Protein AF-A0A3M1K9N3-F1 (afdb_monomer_lite)

Structure (mmCIF, N/CA/C/O backbone):
data_AF-A0A3M1K9N3-F1
#
_entry.id   AF-A0A3M1K9N3-F1
#
loop_
_atom_site.group_PDB
_atom_site.id
_atom_site.type_symbol
_atom_site.label_atom_id
_atom_site.label_alt_id
_atom_site.label_comp_id
_atom_site.label_asym_id
_atom_site.label_entity_id
_atom_site.label_seq_id
_atom_site.pdbx_PDB_ins_code
_atom_site.Cartn_x
_atom_site.Cartn_y
_atom_site.Cartn_z
_atom_site.occupancy
_atom_site.B_iso_or_equiv
_atom_site.auth_seq_id
_atom_site.auth_comp_id
_atom_site.auth_asym_id
_atom_site.auth_atom_id
_atom_site.pdbx_PDB_model_num
ATOM 1 N N . MET A 1 1 ? -21.221 -3.981 21.192 1.00 62.75 1 MET A N 1
ATOM 2 C CA . MET A 1 1 ? -20.606 -4.894 20.197 1.00 62.75 1 MET A CA 1
ATOM 3 C C . MET A 1 1 ? -19.446 -5.622 20.870 1.00 62.75 1 MET A C 1
ATOM 5 O O . MET A 1 1 ? -18.882 -5.061 21.801 1.00 62.75 1 MET A O 1
ATOM 9 N N . LYS A 1 2 ? -19.120 -6.867 20.491 1.00 68.94 2 LYS A N 1
ATOM 10 C CA . LYS A 1 2 ? -17.920 -7.541 21.029 1.00 68.94 2 LYS A CA 1
ATOM 11 C C . LYS A 1 2 ? -16.667 -6.843 20.471 1.00 68.94 2 LYS A C 1
ATOM 13 O O . LYS A 1 2 ? -16.697 -6.498 19.291 1.00 68.94 2 LYS A O 1
ATOM 18 N N . PRO A 1 3 ? -15.601 -6.640 21.266 1.00 70.25 3 PRO A N 1
ATOM 19 C CA . PRO A 1 3 ? -14.380 -6.008 20.778 1.00 70.25 3 PRO A CA 1
ATOM 20 C C . PRO A 1 3 ? -13.781 -6.842 19.641 1.00 70.25 3 PRO A C 1
ATOM 22 O O . PRO A 1 3 ? -13.522 -8.036 19.801 1.00 70.25 3 PRO A O 1
ATOM 25 N N . VAL A 1 4 ? -13.586 -6.217 18.481 1.00 77.12 4 VAL A N 1
ATOM 26 C CA . VAL A 1 4 ? -12.968 -6.836 17.305 1.00 77.12 4 VAL A CA 1
ATOM 27 C C . VAL A 1 4 ? -11.474 -6.549 17.348 1.00 77.12 4 VAL A C 1
ATOM 29 O O . VAL A 1 4 ? -11.064 -5.398 17.476 1.00 77.12 4 VAL A O 1
ATOM 32 N N . ASN A 1 5 ? -10.633 -7.576 17.224 1.00 85.12 5 ASN A N 1
ATOM 33 C CA . ASN A 1 5 ? -9.193 -7.359 17.113 1.00 85.12 5 ASN A CA 1
ATOM 34 C C . ASN A 1 5 ? -8.890 -6.579 15.811 1.00 85.12 5 ASN A C 1
ATOM 36 O O . ASN A 1 5 ? -9.142 -7.114 14.727 1.00 85.12 5 ASN A O 1
ATOM 40 N N . PRO A 1 6 ? -8.329 -5.353 15.880 1.00 83.44 6 PRO A N 1
ATOM 41 C CA . PRO A 1 6 ? -8.090 -4.520 14.701 1.00 83.44 6 PRO A CA 1
ATOM 42 C C . PRO A 1 6 ? -6.988 -5.072 13.787 1.00 83.44 6 PRO A C 1
ATOM 44 O O . PRO A 1 6 ? -6.820 -4.574 12.676 1.00 83.44 6 PRO A O 1
ATOM 47 N N . PHE A 1 7 ? -6.241 -6.092 14.219 1.00 88.38 7 PHE A N 1
ATOM 48 C CA . PHE A 1 7 ? -5.176 -6.710 13.434 1.00 88.38 7 PHE A CA 1
ATOM 49 C C . PHE A 1 7 ? -5.682 -7.302 12.111 1.00 88.38 7 PHE A C 1
ATOM 51 O O . PHE A 1 7 ? -5.167 -6.945 11.055 1.00 88.38 7 PHE A O 1
ATOM 58 N N . TRP A 1 8 ? -6.712 -8.154 12.147 1.00 88.69 8 TRP A N 1
ATOM 59 C CA . TRP A 1 8 ? -7.185 -8.873 10.956 1.00 88.69 8 TRP A CA 1
ATOM 60 C C . TRP A 1 8 ? -7.718 -7.950 9.853 1.00 88.69 8 TRP A C 1
ATOM 62 O O . TRP A 1 8 ? -7.299 -8.104 8.705 1.00 88.69 8 TRP A O 1
ATOM 72 N N . PRO A 1 9 ? -8.558 -6.943 10.158 1.00 88.94 9 PRO A N 1
ATOM 73 C CA . PRO A 1 9 ? -8.994 -5.990 9.144 1.00 88.94 9 PRO A CA 1
ATOM 74 C C . PRO A 1 9 ? -7.856 -5.123 8.601 1.00 88.94 9 PRO A C 1
ATOM 76 O O . PRO A 1 9 ? -7.855 -4.776 7.424 1.00 88.94 9 PRO A O 1
ATOM 79 N N . SER A 1 10 ? -6.870 -4.788 9.439 1.00 89.06 10 SER A N 1
ATOM 80 C CA . SER A 1 10 ? -5.704 -4.007 9.010 1.00 89.06 10 SER A CA 1
ATOM 81 C C . SER A 1 10 ? -4.806 -4.802 8.070 1.00 89.06 10 SER A C 1
ATOM 83 O O . SER A 1 10 ? -4.344 -4.263 7.069 1.00 89.06 10 SER A O 1
ATOM 85 N N . LEU A 1 11 ? -4.597 -6.089 8.362 1.00 92.94 11 LEU A N 1
ATOM 86 C CA . LEU A 1 11 ? -3.857 -7.006 7.501 1.00 92.94 11 LEU A CA 1
ATOM 87 C C . LEU A 1 11 ? -4.563 -7.195 6.151 1.00 92.94 11 LEU A C 1
ATOM 89 O O . LEU A 1 11 ? -3.915 -7.145 5.109 1.00 92.94 11 LEU A O 1
ATOM 93 N N . ALA A 1 12 ? -5.889 -7.353 6.159 1.00 90.56 12 ALA A N 1
ATOM 94 C CA . ALA A 1 12 ? -6.673 -7.449 4.932 1.00 90.56 12 ALA A CA 1
ATOM 95 C C . ALA A 1 12 ? -6.584 -6.159 4.097 1.00 90.56 12 ALA A C 1
ATOM 97 O O . ALA A 1 12 ? -6.326 -6.219 2.897 1.00 90.56 12 ALA A O 1
ATOM 98 N N . ALA A 1 13 ? -6.728 -4.989 4.730 1.00 90.94 13 ALA A N 1
ATOM 99 C CA . ALA A 1 13 ? -6.601 -3.697 4.056 1.00 90.94 13 ALA A CA 1
ATOM 100 C C . ALA A 1 13 ? -5.199 -3.488 3.461 1.00 90.94 13 ALA A C 1
ATOM 102 O O . ALA A 1 13 ? -5.087 -3.026 2.327 1.00 90.94 13 ALA A O 1
ATOM 103 N N . PHE A 1 14 ? -4.149 -3.889 4.190 1.00 94.12 14 PHE A N 1
ATOM 104 C CA . PHE A 1 14 ? -2.778 -3.890 3.683 1.00 94.12 14 PHE A CA 1
ATOM 105 C C . PHE A 1 14 ? -2.655 -4.738 2.416 1.00 94.12 14 PHE A C 1
ATOM 107 O O . PHE A 1 14 ? -2.196 -4.242 1.392 1.00 94.12 14 PHE A O 1
ATOM 114 N N . ALA A 1 15 ? -3.082 -6.004 2.477 1.00 91.56 15 ALA A N 1
ATOM 115 C CA . ALA A 1 15 ? -2.945 -6.944 1.370 1.00 91.56 15 ALA A CA 1
ATOM 116 C C . ALA A 1 15 ? -3.694 -6.460 0.120 1.00 91.56 15 ALA A C 1
ATOM 118 O O . ALA A 1 15 ? -3.131 -6.468 -0.971 1.00 91.56 15 ALA A O 1
ATOM 119 N N . ILE A 1 16 ? -4.923 -5.962 0.284 1.00 90.88 16 ILE A N 1
ATOM 120 C CA . ILE A 1 16 ? -5.716 -5.397 -0.816 1.00 90.88 16 ILE A CA 1
ATOM 121 C C . ILE A 1 16 ? -5.023 -4.167 -1.410 1.00 90.88 16 ILE A C 1
ATOM 123 O O . ILE A 1 16 ? -4.898 -4.064 -2.628 1.00 90.88 16 ILE A O 1
ATOM 127 N N . GLY A 1 17 ? -4.557 -3.239 -0.567 1.00 87.50 17 GLY A N 1
ATOM 128 C CA . GLY A 1 17 ? -3.860 -2.035 -1.019 1.00 87.50 17 GLY A CA 1
ATOM 129 C C . GLY A 1 17 ? -2.569 -2.361 -1.769 1.00 87.50 17 GLY A C 1
ATOM 130 O O . GLY A 1 17 ? -2.315 -1.790 -2.826 1.00 87.50 17 GLY A O 1
ATOM 131 N N . PHE A 1 18 ? -1.793 -3.317 -1.259 1.00 89.81 18 PHE A N 1
ATOM 132 C CA . PHE A 1 18 ? -0.543 -3.754 -1.870 1.00 89.81 18 PHE A CA 1
ATOM 133 C C . PHE A 1 18 ? -0.778 -4.418 -3.227 1.00 89.81 18 PHE A C 1
ATOM 135 O O . PHE A 1 18 ? -0.142 -4.040 -4.205 1.00 89.81 18 PHE A O 1
ATOM 142 N N . VAL A 1 19 ? -1.718 -5.365 -3.304 1.00 89.00 19 VAL A N 1
ATOM 143 C CA . VAL A 1 19 ? -2.016 -6.106 -4.539 1.00 89.00 19 VAL A CA 1
ATOM 144 C C . VAL A 1 19 ? -2.618 -5.193 -5.604 1.00 89.00 19 VAL A C 1
ATOM 146 O O . VAL A 1 19 ? -2.162 -5.224 -6.742 1.00 89.00 19 VAL A O 1
ATOM 149 N N . ASN A 1 20 ? -3.590 -4.343 -5.255 1.00 85.50 20 ASN A N 1
ATOM 150 C CA . ASN A 1 20 ? -4.209 -3.442 -6.232 1.00 85.50 20 ASN A CA 1
ATOM 151 C C . ASN A 1 20 ? -3.204 -2.444 -6.807 1.00 85.50 20 ASN A C 1
ATOM 153 O O . ASN A 1 20 ? -3.166 -2.238 -8.015 1.00 85.50 20 ASN A O 1
ATOM 157 N N . VAL A 1 21 ? -2.387 -1.822 -5.954 1.00 82.38 21 VAL A N 1
ATOM 158 C CA . VAL A 1 21 ? -1.400 -0.840 -6.416 1.00 82.38 21 VAL A CA 1
ATOM 159 C C . VAL A 1 21 ? -0.257 -1.528 -7.158 1.00 82.38 21 VAL A C 1
ATOM 161 O O . VAL A 1 21 ? 0.159 -1.035 -8.200 1.00 82.38 21 VAL A O 1
ATOM 164 N N . GLY A 1 22 ? 0.193 -2.689 -6.675 1.00 78.12 22 GLY A N 1
ATOM 165 C CA . GLY A 1 22 ? 1.209 -3.506 -7.333 1.00 78.12 22 GLY A CA 1
ATOM 166 C C . GLY A 1 22 ? 0.802 -3.930 -8.744 1.00 78.12 22 GLY A C 1
ATOM 167 O O . GLY A 1 22 ? 1.555 -3.674 -9.674 1.00 78.12 22 GLY A O 1
ATOM 168 N N . LEU A 1 23 ? -0.405 -4.480 -8.923 1.00 79.56 23 LEU A N 1
ATOM 169 C CA . LEU A 1 23 ? -0.924 -4.896 -10.236 1.00 79.56 23 LEU A CA 1
ATOM 170 C C . LEU A 1 23 ? -1.082 -3.723 -11.207 1.00 79.56 23 LEU A C 1
ATOM 172 O O . LEU A 1 23 ? -0.737 -3.835 -12.380 1.00 79.56 23 LEU A O 1
ATOM 176 N N . VAL A 1 24 ? -1.611 -2.591 -10.730 1.00 79.69 24 VAL A N 1
ATOM 177 C CA . VAL A 1 24 ? -1.768 -1.394 -11.569 1.00 79.69 24 VAL A CA 1
ATOM 178 C C . VAL A 1 24 ? -0.403 -0.873 -12.012 1.00 79.69 24 VAL A C 1
ATOM 180 O O . VAL A 1 24 ? -0.232 -0.541 -13.181 1.00 79.69 24 VAL A O 1
ATOM 183 N N . LEU A 1 25 ? 0.577 -0.831 -11.107 1.00 76.69 25 LEU A N 1
ATOM 184 C CA . LEU A 1 25 ? 1.927 -0.382 -11.435 1.00 76.69 25 LEU A CA 1
ATOM 185 C C . LEU A 1 25 ? 2.637 -1.349 -12.374 1.00 76.69 25 LEU A C 1
ATOM 187 O O . LEU A 1 25 ? 3.192 -0.888 -13.358 1.00 76.69 25 LEU A O 1
ATOM 191 N N . GLU A 1 26 ? 2.578 -2.657 -12.133 1.00 74.31 26 GLU A N 1
ATOM 192 C CA . GLU A 1 26 ? 3.138 -3.665 -13.041 1.00 74.31 26 GLU A CA 1
ATOM 193 C C . GLU A 1 26 ? 2.559 -3.520 -14.457 1.00 74.31 26 GLU A C 1
ATOM 195 O O . GLU A 1 26 ? 3.309 -3.431 -15.427 1.00 74.31 26 GLU A O 1
ATOM 200 N N . GLY A 1 27 ? 1.233 -3.380 -14.575 1.00 73.50 27 GLY A N 1
ATOM 201 C CA . GLY A 1 27 ? 0.575 -3.157 -15.863 1.00 73.50 27 GLY A CA 1
ATOM 202 C C . GLY A 1 27 ? 0.978 -1.842 -16.540 1.00 73.50 27 GLY A C 1
ATOM 203 O O . GLY A 1 27 ? 1.158 -1.811 -17.757 1.00 73.50 27 GLY A O 1
ATOM 204 N N . MET A 1 28 ? 1.156 -0.759 -15.773 1.00 73.94 28 MET A N 1
ATOM 205 C CA . MET A 1 28 ? 1.655 0.516 -16.303 1.00 73.94 28 MET A CA 1
ATOM 206 C C . MET A 1 28 ? 3.114 0.410 -16.753 1.00 73.94 28 MET A C 1
ATOM 208 O O . MET A 1 28 ? 3.451 0.942 -17.805 1.00 73.94 28 MET A O 1
ATOM 212 N N . LEU A 1 29 ? 3.971 -0.273 -15.991 1.00 72.31 29 LEU A N 1
ATOM 213 C CA . LEU A 1 29 ? 5.387 -0.449 -16.315 1.00 72.31 29 LEU A CA 1
ATOM 214 C C . LEU A 1 29 ? 5.575 -1.270 -17.583 1.00 72.31 29 LEU A C 1
ATOM 216 O O . LEU A 1 29 ? 6.369 -0.875 -18.427 1.00 72.31 29 LEU A O 1
ATOM 220 N N . TRP A 1 30 ? 4.795 -2.338 -17.754 1.00 71.94 30 TRP A N 1
ATOM 221 C CA . TRP A 1 30 ? 4.795 -3.128 -18.983 1.00 71.94 30 TRP A CA 1
ATOM 222 C C . TRP A 1 30 ? 4.414 -2.283 -20.209 1.00 71.94 30 TRP A C 1
ATOM 224 O O . TRP A 1 30 ? 5.102 -2.308 -21.224 1.00 71.94 30 TRP A O 1
ATOM 234 N N . TRP A 1 31 ? 3.383 -1.440 -20.087 1.00 71.25 31 TRP A N 1
ATOM 235 C CA . TRP A 1 31 ? 3.003 -0.492 -21.143 1.00 71.25 31 TRP A CA 1
ATOM 236 C C . TRP A 1 31 ? 4.077 0.567 -21.431 1.00 71.25 31 TRP A C 1
ATOM 238 O O . TRP A 1 31 ? 4.280 0.949 -22.582 1.00 71.25 31 TRP A O 1
ATOM 248 N N . PHE A 1 32 ? 4.736 1.084 -20.393 1.00 68.00 32 PHE A N 1
ATOM 249 C CA . PHE A 1 32 ? 5.794 2.088 -20.527 1.00 68.00 32 PHE A CA 1
ATOM 250 C C . PHE A 1 32 ? 7.060 1.516 -21.175 1.00 68.00 32 PHE A C 1
ATOM 252 O O . PHE A 1 32 ? 7.711 2.215 -21.953 1.00 68.00 32 PHE A O 1
ATOM 259 N N . ASP A 1 33 ? 7.382 0.259 -20.878 1.00 72.00 33 ASP A N 1
ATOM 260 C CA . ASP A 1 33 ? 8.488 -0.485 -21.478 1.00 72.00 33 ASP A CA 1
ATOM 261 C C . ASP A 1 33 ? 8.299 -0.629 -22.993 1.00 72.00 33 ASP A C 1
ATOM 263 O O . ASP A 1 33 ? 9.151 -0.189 -23.767 1.00 72.00 33 ASP A O 1
ATOM 267 N N . ASP A 1 34 ? 7.119 -1.102 -23.409 1.00 71.44 34 ASP A N 1
ATOM 268 C CA . ASP A 1 34 ? 6.738 -1.240 -24.820 1.00 71.44 34 ASP A CA 1
ATOM 269 C C . ASP A 1 34 ? 6.680 0.112 -25.556 1.00 71.44 34 ASP A C 1
ATOM 271 O O . ASP A 1 34 ? 6.983 0.193 -26.748 1.00 71.44 34 ASP A O 1
ATOM 275 N N . PHE A 1 35 ? 6.293 1.194 -24.871 1.00 66.06 35 PHE A N 1
ATOM 276 C CA . PHE A 1 35 ? 6.134 2.513 -25.493 1.00 66.06 35 PHE A CA 1
ATOM 277 C C . PHE A 1 35 ? 7.459 3.260 -25.708 1.00 66.06 35 PHE A C 1
ATOM 279 O O . PHE A 1 35 ? 7.599 3.984 -26.695 1.00 66.06 35 PHE A O 1
ATOM 286 N N . ILE A 1 36 ? 8.418 3.131 -24.784 1.00 69.81 36 ILE A N 1
ATOM 287 C CA . ILE A 1 36 ? 9.656 3.935 -24.781 1.00 69.81 36 ILE A CA 1
ATOM 288 C C . ILE A 1 36 ? 10.883 3.091 -25.165 1.00 69.81 36 ILE A C 1
ATOM 290 O O . ILE A 1 36 ? 11.930 3.656 -25.482 1.00 69.81 36 ILE A O 1
ATOM 294 N N . GLY A 1 37 ? 10.766 1.757 -25.191 1.00 71.19 37 GLY A N 1
ATOM 295 C CA . GLY A 1 37 ? 11.894 0.858 -25.434 1.00 71.19 37 GLY A CA 1
ATOM 296 C C . GLY A 1 37 ? 12.956 1.022 -24.349 1.00 71.19 37 GLY A C 1
ATOM 297 O O . GLY A 1 37 ? 14.115 1.310 -24.653 1.00 71.19 37 GLY A O 1
ATOM 298 N N . LEU A 1 38 ? 12.533 0.960 -23.083 1.00 69.19 38 LEU A N 1
ATOM 299 C CA . LEU A 1 38 ? 13.419 1.195 -21.947 1.00 69.19 38 LEU A CA 1
ATOM 300 C C . LEU A 1 38 ? 14.514 0.123 -21.879 1.00 69.19 38 LEU A C 1
ATOM 302 O O . LEU A 1 38 ? 14.280 -1.059 -22.106 1.00 69.19 38 LEU A O 1
ATOM 306 N N . ASP A 1 39 ? 15.726 0.557 -21.534 1.00 73.06 39 ASP A N 1
ATOM 307 C CA . ASP A 1 39 ? 16.798 -0.356 -21.144 1.00 73.06 39 ASP A CA 1
ATOM 308 C C . ASP A 1 39 ? 16.435 -1.066 -19.828 1.00 73.06 39 ASP A C 1
ATOM 310 O O . ASP A 1 39 ? 15.777 -0.494 -18.951 1.00 73.06 39 ASP A O 1
ATOM 314 N N . GLU A 1 40 ? 16.921 -2.292 -19.656 1.00 74.88 40 GLU A N 1
ATOM 315 C CA . GLU A 1 40 ? 16.604 -3.197 -18.542 1.00 74.88 40 GLU A CA 1
ATOM 316 C C . GLU A 1 40 ? 16.891 -2.549 -17.166 1.00 74.88 40 GLU A C 1
ATOM 318 O O . GLU A 1 40 ? 16.186 -2.763 -16.175 1.00 74.88 40 GLU A O 1
ATOM 323 N N . THR A 1 41 ? 17.872 -1.639 -17.121 1.00 76.19 41 THR A N 1
ATOM 324 C CA . THR A 1 41 ? 18.209 -0.820 -15.948 1.00 76.19 41 THR A CA 1
ATOM 325 C C . THR A 1 41 ? 17.079 0.137 -15.543 1.00 76.19 41 THR A C 1
ATOM 327 O O . THR A 1 41 ? 16.766 0.280 -14.357 1.00 76.19 41 THR A O 1
ATOM 330 N N . ALA A 1 42 ? 16.447 0.806 -16.510 1.00 73.25 42 ALA A N 1
ATOM 331 C CA . ALA A 1 42 ? 15.335 1.721 -16.253 1.00 73.25 42 ALA A CA 1
ATOM 332 C C . ALA A 1 42 ? 14.066 0.959 -15.841 1.00 73.25 42 ALA A C 1
ATOM 334 O O . ALA A 1 42 ? 13.281 1.461 -15.028 1.00 73.25 42 ALA A O 1
ATOM 335 N N . HIS A 1 43 ? 13.914 -0.278 -16.317 1.00 74.50 43 HIS A N 1
ATOM 336 C CA . HIS A 1 43 ? 12.846 -1.180 -15.902 1.00 74.50 43 HIS A CA 1
ATOM 337 C C . HIS A 1 43 ? 12.945 -1.521 -14.403 1.00 74.50 43 HIS A C 1
ATOM 339 O O . HIS A 1 43 ? 11.983 -1.353 -13.650 1.00 74.50 43 HIS A O 1
ATOM 345 N N . LEU A 1 44 ? 14.141 -1.889 -13.929 1.00 78.56 44 LEU A N 1
ATOM 346 C CA . LEU A 1 44 ? 14.400 -2.195 -12.514 1.00 78.56 44 LEU A CA 1
ATOM 347 C C . LEU A 1 44 ? 14.180 -0.995 -11.583 1.00 78.56 44 LEU A C 1
ATOM 349 O O . LEU A 1 44 ? 13.617 -1.149 -10.495 1.00 78.56 44 LEU A O 1
ATOM 353 N N . ILE A 1 45 ? 14.597 0.205 -11.998 1.00 81.44 45 ILE A N 1
ATOM 354 C CA . ILE A 1 45 ? 14.376 1.435 -11.218 1.00 81.44 45 ILE A CA 1
ATOM 355 C C . ILE A 1 45 ? 12.876 1.694 -11.069 1.00 81.44 45 ILE A C 1
ATOM 357 O O . ILE A 1 45 ? 12.389 1.947 -9.964 1.00 81.44 45 ILE A O 1
ATOM 361 N N . SER A 1 46 ? 12.136 1.589 -12.170 1.00 74.44 46 SER A N 1
ATOM 362 C CA . SER A 1 46 ? 10.696 1.832 -12.184 1.00 74.44 46 SER A CA 1
ATOM 363 C C . SER A 1 46 ? 9.930 0.791 -11.358 1.00 74.44 46 SER A C 1
ATOM 365 O O . SER A 1 46 ? 9.029 1.155 -10.599 1.00 74.44 46 SER A O 1
ATOM 367 N N . PHE A 1 47 ? 10.352 -0.478 -11.399 1.00 79.50 47 PHE A N 1
ATOM 368 C CA . PHE A 1 47 ? 9.839 -1.531 -10.519 1.00 79.50 47 PHE A CA 1
ATOM 369 C C . PHE A 1 47 ? 10.085 -1.215 -9.035 1.00 79.50 47 PHE A C 1
ATOM 371 O O . PHE A 1 47 ? 9.172 -1.321 -8.214 1.00 79.50 47 PHE A O 1
ATOM 378 N N . GLY A 1 48 ? 11.291 -0.758 -8.682 1.00 83.00 48 GLY A N 1
ATOM 379 C CA . GLY A 1 48 ? 11.630 -0.352 -7.316 1.00 83.00 48 GLY A CA 1
ATOM 380 C C . GLY A 1 48 ? 10.769 0.807 -6.803 1.00 83.00 48 GLY A C 1
ATOM 381 O O . GLY A 1 48 ? 10.253 0.749 -5.684 1.00 83.00 48 GLY A O 1
ATOM 382 N N . 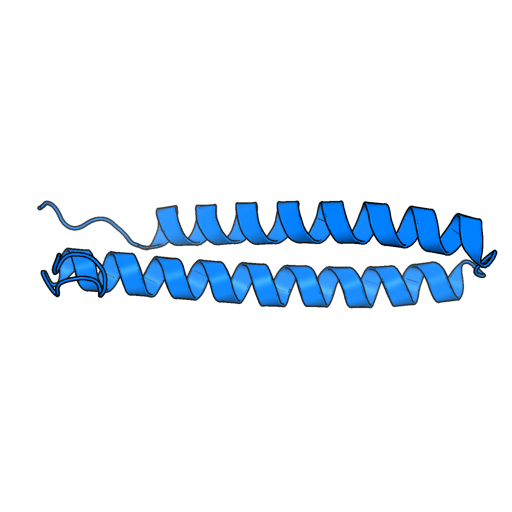ILE A 1 49 ? 10.549 1.834 -7.631 1.00 84.88 49 ILE A N 1
ATOM 383 C CA . ILE A 1 49 ? 9.648 2.953 -7.311 1.00 84.88 49 ILE A CA 1
ATOM 384 C C . ILE A 1 49 ? 8.216 2.445 -7.115 1.00 84.88 49 ILE A C 1
ATOM 386 O O . ILE A 1 49 ? 7.553 2.828 -6.146 1.00 84.88 49 ILE A O 1
ATOM 390 N N . GLY A 1 50 ? 7.753 1.558 -7.998 1.00 83.44 50 GLY A N 1
ATOM 391 C CA . GLY A 1 50 ? 6.415 0.991 -7.917 1.00 83.44 50 GLY A CA 1
ATOM 392 C C . GLY A 1 50 ? 6.191 0.189 -6.632 1.00 83.44 50 GLY A C 1
ATOM 393 O O . GLY A 1 50 ? 5.195 0.387 -5.934 1.00 83.44 50 GLY A O 1
ATOM 394 N N . LEU A 1 51 ? 7.164 -0.641 -6.250 1.00 86.81 51 LEU A N 1
ATOM 395 C CA . LEU A 1 51 ? 7.132 -1.397 -4.999 1.00 86.81 51 LEU A CA 1
ATOM 396 C C . LEU A 1 51 ? 7.060 -0.475 -3.773 1.00 86.81 51 LEU A C 1
ATOM 398 O O . LEU A 1 51 ? 6.256 -0.709 -2.868 1.00 86.81 51 LEU A O 1
ATOM 402 N N . ILE A 1 52 ? 7.864 0.593 -3.744 1.00 90.69 52 ILE A N 1
ATOM 403 C CA . ILE A 1 52 ? 7.835 1.581 -2.656 1.00 90.69 52 ILE A CA 1
ATOM 404 C C . ILE A 1 52 ? 6.453 2.237 -2.568 1.00 90.69 52 ILE A C 1
ATOM 406 O O . ILE A 1 52 ? 5.892 2.350 -1.475 1.00 90.69 52 ILE A O 1
ATOM 410 N N . LEU A 1 53 ? 5.871 2.632 -3.703 1.00 87.75 53 LEU A N 1
ATOM 411 C CA . LEU A 1 53 ? 4.546 3.247 -3.738 1.00 87.75 53 LEU A CA 1
ATOM 412 C C . LEU A 1 53 ? 3.455 2.281 -3.247 1.00 87.75 53 LEU A C 1
ATOM 414 O O . LEU A 1 53 ? 2.624 2.669 -2.421 1.00 87.75 53 LEU A O 1
ATOM 418 N N . ALA A 1 54 ? 3.495 1.019 -3.682 1.00 88.81 54 ALA A N 1
ATOM 419 C CA . ALA A 1 54 ? 2.586 -0.025 -3.214 1.00 88.81 54 ALA A CA 1
ATOM 420 C C . ALA A 1 54 ? 2.674 -0.211 -1.692 1.00 88.81 54 ALA A C 1
ATOM 422 O O . ALA A 1 54 ? 1.646 -0.240 -1.014 1.00 88.81 54 ALA A O 1
ATOM 423 N N . LEU A 1 55 ? 3.887 -0.246 -1.129 1.00 91.94 55 LEU A N 1
ATOM 424 C CA . LEU A 1 55 ? 4.101 -0.343 0.318 1.00 91.94 55 LEU A CA 1
ATOM 425 C C . LEU A 1 55 ? 3.560 0.872 1.078 1.00 91.94 55 LEU A C 1
ATOM 427 O O . LEU A 1 55 ? 2.944 0.703 2.135 1.00 91.94 55 LEU A O 1
ATOM 431 N N . ILE A 1 56 ? 3.755 2.088 0.561 1.00 93.62 56 ILE A N 1
ATOM 432 C CA . ILE A 1 56 ? 3.240 3.317 1.181 1.00 93.62 56 ILE A CA 1
ATOM 433 C C . ILE A 1 56 ? 1.710 3.277 1.246 1.00 93.62 56 ILE A C 1
ATOM 435 O O . ILE A 1 56 ? 1.134 3.484 2.319 1.00 93.62 56 ILE A O 1
ATOM 439 N N . VAL A 1 57 ? 1.044 2.964 0.131 1.00 90.94 57 VAL A N 1
ATOM 440 C CA . VAL A 1 57 ? -0.425 2.925 0.061 1.00 90.94 57 VAL A CA 1
ATOM 441 C C . VAL A 1 57 ? -0.995 1.781 0.904 1.00 90.94 57 VAL A C 1
ATOM 443 O O . VAL A 1 57 ? -1.953 1.984 1.656 1.00 90.94 57 VAL A O 1
ATOM 446 N N . ALA A 1 58 ? -0.389 0.596 0.850 1.00 91.56 58 ALA A N 1
ATOM 447 C CA . ALA A 1 58 ? -0.772 -0.549 1.673 1.00 91.56 58 ALA A CA 1
ATOM 448 C C . ALA A 1 58 ? -0.650 -0.238 3.172 1.00 91.56 58 ALA A C 1
ATOM 450 O O . ALA A 1 58 ? -1.557 -0.497 3.962 1.00 91.56 58 ALA A O 1
ATOM 451 N N . THR A 1 59 ? 0.444 0.404 3.579 1.00 94.31 59 THR A N 1
ATOM 452 C CA . THR A 1 59 ? 0.650 0.802 4.977 1.00 94.31 59 THR A CA 1
ATOM 453 C C . THR A 1 59 ? -0.354 1.872 5.403 1.00 94.31 59 THR A C 1
ATOM 455 O O . THR A 1 59 ? -0.917 1.800 6.498 1.00 94.31 59 THR A O 1
ATOM 458 N N . TYR A 1 60 ? -0.618 2.863 4.549 1.00 93.19 60 TYR A N 1
ATOM 459 C CA . TYR A 1 60 ? -1.609 3.903 4.817 1.00 93.19 60 TYR A CA 1
ATOM 460 C C . TYR A 1 60 ? -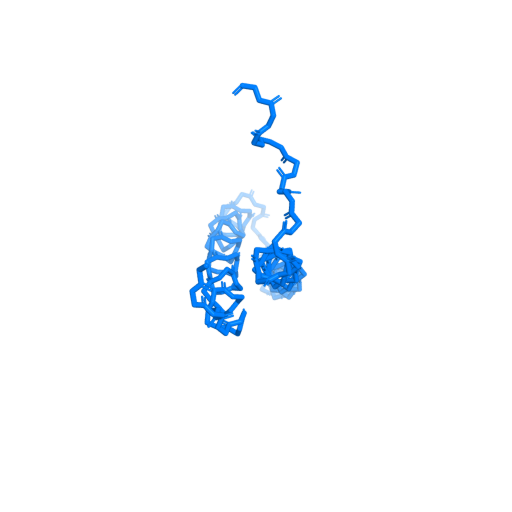3.018 3.319 5.011 1.00 93.19 60 TYR A C 1
ATOM 462 O O . TYR A 1 60 ? -3.690 3.625 5.999 1.00 93.19 60 TYR A O 1
ATOM 470 N N . THR A 1 61 ? -3.449 2.435 4.110 1.00 92.56 61 THR A N 1
ATOM 471 C CA . THR A 1 61 ? -4.761 1.771 4.177 1.00 92.56 61 THR A CA 1
ATOM 472 C C . THR A 1 61 ? -4.888 0.882 5.415 1.00 92.56 61 THR A C 1
ATOM 474 O O . THR A 1 61 ? -5.897 0.965 6.118 1.00 92.56 61 THR A O 1
ATOM 477 N N . ALA A 1 62 ? -3.840 0.132 5.766 1.00 91.94 62 ALA A N 1
ATOM 478 C CA . ALA A 1 62 ? -3.783 -0.658 6.995 1.00 91.94 62 ALA A CA 1
ATOM 479 C C . ALA A 1 62 ? -3.931 0.203 8.257 1.00 91.94 62 ALA A C 1
ATOM 481 O O . ALA A 1 62 ? -4.717 -0.118 9.148 1.00 91.94 62 ALA A O 1
ATOM 482 N N . ARG A 1 63 ? -3.218 1.338 8.328 1.00 93.06 63 ARG A N 1
ATOM 483 C CA . ARG A 1 63 ? -3.314 2.275 9.462 1.00 93.06 63 ARG A CA 1
ATOM 484 C C . ARG A 1 63 ? -4.706 2.891 9.567 1.00 93.06 63 ARG A C 1
ATOM 486 O O . ARG A 1 63 ? -5.229 3.023 10.674 1.00 93.06 63 ARG A O 1
ATOM 493 N N . ARG A 1 64 ? -5.321 3.235 8.432 1.00 90.81 64 ARG A N 1
ATOM 494 C CA . ARG A 1 64 ? -6.691 3.760 8.386 1.00 90.81 64 ARG A CA 1
ATOM 495 C C . ARG A 1 64 ? -7.702 2.726 8.884 1.00 90.81 64 ARG A C 1
ATOM 497 O O . ARG A 1 64 ? -8.552 3.073 9.701 1.00 90.81 64 ARG A O 1
ATOM 504 N N . ALA A 1 65 ? -7.576 1.468 8.460 1.00 89.62 65 ALA A N 1
ATOM 505 C CA . ALA A 1 65 ? -8.406 0.373 8.955 1.00 89.62 65 ALA A CA 1
ATOM 506 C C . ALA A 1 65 ? -8.220 0.172 10.468 1.00 89.62 65 ALA A C 1
ATOM 508 O O . ALA A 1 65 ? -9.200 0.192 11.208 1.00 89.62 65 ALA A O 1
ATOM 509 N N . ALA A 1 66 ? -6.981 0.097 10.963 1.00 88.81 66 ALA A N 1
ATOM 510 C CA . ALA A 1 66 ? -6.705 -0.041 12.395 1.00 88.81 66 ALA A CA 1
ATOM 511 C C . ALA A 1 66 ? -7.382 1.055 13.233 1.00 88.81 66 ALA A C 1
ATOM 513 O O . ALA A 1 66 ? -7.985 0.765 14.268 1.00 88.81 66 ALA A O 1
ATOM 514 N N . GLY A 1 67 ? -7.301 2.310 12.779 1.00 88.19 67 GLY A N 1
ATOM 515 C CA . GLY A 1 67 ? -7.939 3.448 13.442 1.00 88.19 67 GLY A CA 1
ATOM 516 C C . GLY A 1 67 ? -9.465 3.351 13.456 1.00 88.19 67 GLY A C 1
ATOM 517 O O . GLY A 1 67 ? -10.087 3.629 14.478 1.00 88.19 67 GLY A O 1
ATOM 518 N N . LEU A 1 68 ? -10.068 2.902 12.353 1.00 88.44 68 LEU A N 1
ATOM 519 C CA . LEU A 1 68 ? -11.515 2.723 12.242 1.00 88.44 68 LEU A CA 1
ATOM 520 C C . LEU A 1 68 ? -12.030 1.648 13.212 1.00 88.44 68 LEU A C 1
ATOM 522 O O . LEU A 1 68 ? -12.971 1.887 13.963 1.00 88.44 68 LEU A O 1
ATOM 526 N N . TYR A 1 69 ? -11.359 0.495 13.261 1.00 86.50 69 TYR A N 1
ATOM 527 C CA . TYR A 1 69 ? -11.739 -0.603 14.155 1.00 86.50 69 TYR A CA 1
ATOM 528 C C . TYR A 1 69 ? -11.471 -0.298 15.635 1.00 86.50 69 TYR A C 1
ATOM 530 O O . TYR A 1 69 ? -12.216 -0.766 16.493 1.00 86.50 69 TYR A O 1
ATOM 538 N N . ARG A 1 70 ? -10.466 0.530 15.959 1.00 86.12 70 ARG A N 1
ATOM 539 C CA . ARG A 1 70 ? -10.298 1.058 17.325 1.00 86.12 70 ARG A CA 1
ATOM 540 C C . ARG A 1 70 ? -11.472 1.946 17.735 1.00 86.12 70 ARG A C 1
ATOM 542 O O . ARG A 1 70 ? -12.063 1.695 18.777 1.00 86.12 70 ARG A O 1
ATOM 549 N N . ARG A 1 71 ? -11.871 2.898 16.883 1.00 84.75 71 ARG A N 1
ATOM 550 C CA . ARG A 1 71 ? -13.025 3.778 17.145 1.00 84.75 71 ARG A CA 1
ATOM 551 C C . ARG A 1 71 ? -14.328 2.998 17.328 1.00 84.75 71 ARG A C 1
ATOM 553 O O . ARG A 1 71 ? -15.085 3.308 18.240 1.00 84.75 71 ARG A O 1
ATOM 560 N N . LEU A 1 72 ? -14.548 1.953 16.524 1.00 84.00 72 LEU A N 1
ATOM 561 C CA . LEU A 1 72 ? -15.694 1.044 16.677 1.00 84.00 72 LEU A CA 1
ATOM 562 C C . LEU A 1 72 ? -15.699 0.331 18.032 1.00 84.00 72 LEU A C 1
ATOM 564 O O . LEU A 1 72 ? -16.740 0.248 18.680 1.00 84.00 72 LEU A O 1
ATOM 568 N N . ASN A 1 73 ? -14.543 -0.165 18.478 1.00 85.06 73 ASN A N 1
ATOM 569 C CA . ASN A 1 73 ? -14.424 -0.808 19.787 1.00 85.06 73 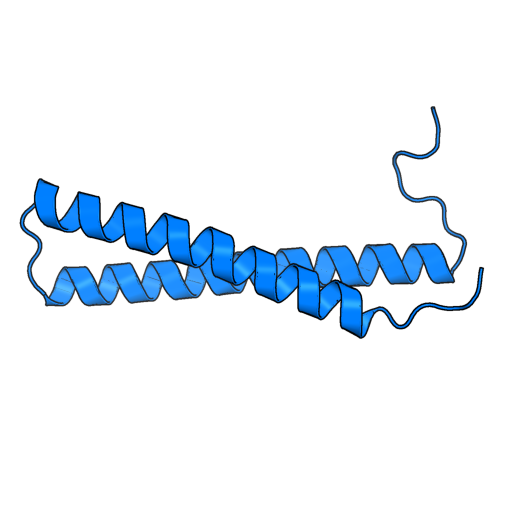ASN A CA 1
ATOM 570 C C . ASN A 1 73 ? -14.653 0.171 20.946 1.00 85.06 73 ASN A C 1
ATOM 572 O O . ASN A 1 73 ? -15.158 -0.231 21.990 1.00 85.06 73 ASN A O 1
ATOM 576 N N . GLU A 1 74 ? -14.288 1.437 20.759 1.00 85.12 74 GLU A N 1
ATOM 577 C CA . GLU A 1 74 ? -14.464 2.516 21.735 1.00 85.12 74 GLU A CA 1
ATOM 578 C C . GLU A 1 74 ? -15.884 3.114 21.715 1.00 85.12 74 GLU A C 1
ATOM 580 O O . GLU A 1 74 ? -16.207 3.953 22.552 1.00 85.12 74 GLU A O 1
ATOM 585 N N . GLY A 1 75 ? -16.751 2.688 20.784 1.00 79.75 75 GLY A N 1
ATOM 586 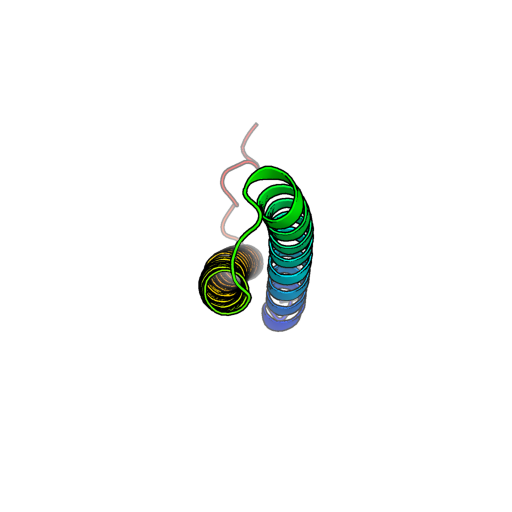C CA . GLY A 1 75 ? -18.104 3.232 20.629 1.00 79.75 75 GLY A CA 1
ATOM 587 C C . GLY A 1 75 ? -18.129 4.675 20.115 1.00 79.75 75 GLY A C 1
ATOM 588 O O . GLY A 1 75 ? -19.136 5.363 20.268 1.00 79.75 75 GLY A O 1
ATOM 589 N N . ILE A 1 76 ? -17.028 5.147 19.523 1.00 78.69 76 ILE A N 1
ATOM 590 C CA . ILE A 1 76 ? -16.929 6.487 18.947 1.00 78.69 76 ILE A CA 1
ATOM 591 C C . ILE A 1 76 ? -17.553 6.439 17.549 1.00 78.69 76 ILE A C 1
ATOM 593 O O . ILE A 1 76 ? -17.050 5.689 16.705 1.00 78.69 76 ILE A O 1
ATOM 597 N N . PRO A 1 77 ? -18.582 7.256 17.257 1.00 68.81 77 PRO A N 1
ATOM 598 C CA . PRO A 1 77 ? -19.204 7.281 15.940 1.00 68.81 77 PRO A CA 1
ATOM 599 C C . PRO A 1 77 ? -18.149 7.573 14.872 1.00 68.81 77 PRO A C 1
ATOM 601 O O . PRO A 1 77 ? -17.315 8.478 15.019 1.00 68.81 77 PRO A O 1
ATOM 604 N N . ILE A 1 78 ? -18.136 6.772 13.808 1.00 70.56 78 ILE A N 1
ATOM 605 C CA . ILE A 1 78 ? -17.283 7.026 12.649 1.00 70.56 78 ILE A CA 1
ATOM 606 C C . ILE A 1 78 ? -17.945 8.160 11.858 1.00 70.56 78 ILE A C 1
ATOM 608 O O . ILE A 1 78 ? -19.150 8.140 11.623 1.00 70.56 78 ILE A O 1
ATOM 612 N N . ALA A 1 79 ? -17.166 9.172 11.466 1.00 60.50 79 ALA A N 1
ATOM 613 C CA . ALA A 1 79 ? -17.670 10.270 10.642 1.00 60.50 79 ALA A CA 1
ATOM 614 C C . ALA A 1 79 ? -18.263 9.698 9.339 1.00 60.50 79 ALA A C 1
ATOM 616 O O . ALA A 1 79 ? -17.525 9.109 8.548 1.00 60.50 79 ALA A O 1
ATOM 617 N N . GLY A 1 80 ? -19.585 9.828 9.184 1.00 57.09 80 GLY A N 1
ATOM 618 C CA . GLY A 1 80 ? -20.382 9.203 8.122 1.00 57.09 80 GLY A CA 1
ATOM 619 C C . GLY A 1 80 ? -21.666 8.506 8.604 1.00 57.09 80 GLY A C 1
ATOM 620 O O . GLY A 1 80 ? -22.512 8.216 7.774 1.00 57.09 80 GLY A O 1
ATOM 621 N N . GLU A 1 81 ? -21.841 8.269 9.912 1.00 51.97 81 GLU A N 1
ATOM 622 C CA . GLU A 1 81 ? -23.075 7.681 10.492 1.00 51.97 81 GLU A CA 1
ATOM 623 C C . GLU A 1 81 ? -24.072 8.721 11.054 1.00 51.97 81 GLU A C 1
ATOM 625 O O . GLU A 1 81 ? -24.992 8.375 11.790 1.00 51.97 81 GLU A O 1
ATOM 630 N N . ALA A 1 82 ? -23.888 10.005 10.737 1.00 46.34 82 ALA A N 1
ATOM 631 C CA . ALA A 1 82 ? -24.816 11.078 11.093 1.00 46.34 82 ALA A CA 1
ATOM 632 C C . ALA A 1 82 ? -25.447 11.673 9.827 1.00 46.34 82 ALA A C 1
ATOM 634 O O . ALA A 1 82 ? -25.227 12.843 9.532 1.00 46.34 82 ALA A O 1
ATOM 635 N N . GLU A 1 83 ? -26.183 10.848 9.084 1.00 40.84 83 GLU A N 1
ATOM 636 C CA . GLU A 1 83 ? -27.248 11.268 8.160 1.00 40.84 83 GLU A CA 1
ATOM 637 C C . GLU A 1 83 ? -28.419 10.288 8.261 1.00 40.84 83 GLU A C 1
ATOM 639 O O . GLU A 1 83 ? -28.174 9.061 8.186 1.00 40.84 83 GLU A O 1
#

Foldseek 3Di:
DPQDDLQVQLVVQLVVLLVVLLVVQVVVLVVVCVVPVDDPVVSVVSNVVSNVVSNVRSNVRSVVSSVVSVCVNVVNDDPPPPD

Secondary structure (DSSP, 8-state):
-PPPPTHHHHHHHHHHHHHHHHHHHHHHHHHHHHHHT--HHHHHHHHHHHHHHHHHHHHHHHHHHHHHHHHHHTTPPPTT---

Radius of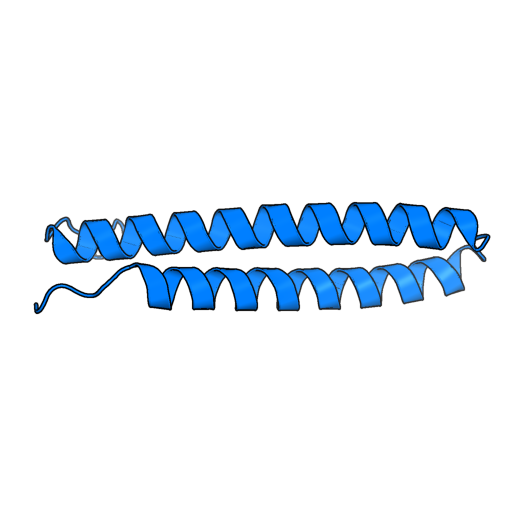 gyration: 17.97 Å; chains: 1; bounding box: 46×20×47 Å

Sequence (83 aa):
MKPVNPFWPSLAAFAIGFVNVGLVLEGMLWWFDDF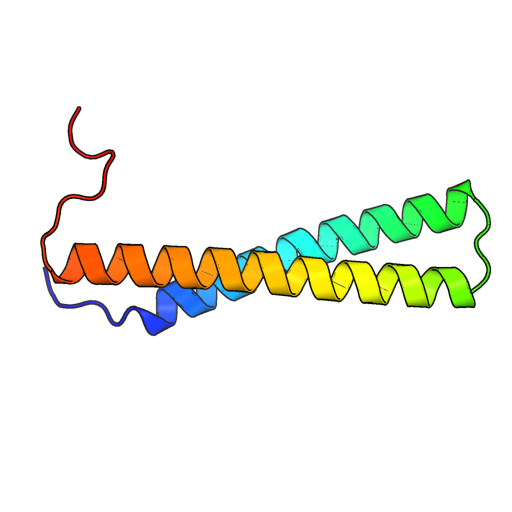IGLDETAHLISFGIGLILALIVATYTARRAAGLYRRLNEGIPIAGEAE

pLDDT: mean 80.28, std 11.1, range [40.84, 94.31]